Protein AF-A0A519LKL6-F1 (afdb_monomer)

Structure (mmCIF, N/CA/C/O backbone):
data_AF-A0A519LKL6-F1
#
_entry.id   AF-A0A519LKL6-F1
#
loop_
_atom_site.group_PDB
_atom_site.id
_atom_site.type_symbol
_atom_site.label_atom_id
_atom_site.label_alt_id
_atom_site.label_comp_id
_atom_site.label_asym_id
_atom_site.label_entity_id
_atom_site.label_seq_id
_atom_site.pdbx_PDB_ins_code
_atom_site.Cartn_x
_atom_site.Cartn_y
_atom_site.Cartn_z
_atom_site.occupancy
_atom_site.B_iso_or_equiv
_atom_site.auth_seq_id
_atom_site.auth_comp_id
_atom_site.auth_asym_id
_atom_site.auth_atom_id
_atom_site.pdbx_PDB_model_num
ATOM 1 N N . MET A 1 1 ? 61.604 5.191 -31.194 1.00 58.84 1 MET A N 1
ATOM 2 C CA . MET A 1 1 ? 60.295 5.886 -31.199 1.00 58.84 1 MET A CA 1
ATOM 3 C C . MET A 1 1 ? 59.199 5.104 -31.931 1.00 58.84 1 MET A C 1
ATOM 5 O O . MET A 1 1 ? 58.150 4.909 -31.342 1.00 58.84 1 MET A O 1
ATOM 9 N N . LYS A 1 2 ? 59.432 4.556 -33.140 1.00 66.38 2 LYS A N 1
ATOM 10 C CA . LYS A 1 2 ? 58.413 3.769 -33.883 1.00 66.38 2 LYS A CA 1
ATOM 11 C C . LYS A 1 2 ? 57.858 2.541 -33.133 1.00 66.38 2 LYS A C 1
ATOM 13 O O . LYS A 1 2 ? 56.668 2.278 -33.201 1.00 66.38 2 LYS A O 1
ATOM 18 N N . LYS A 1 3 ? 58.698 1.825 -32.372 1.00 79.62 3 LYS A N 1
ATOM 19 C CA . LYS A 1 3 ? 58.276 0.649 -31.579 1.00 79.62 3 LYS A CA 1
ATOM 20 C C . LYS A 1 3 ? 57.328 1.002 -30.423 1.00 79.62 3 LYS A C 1
ATOM 22 O O . LYS A 1 3 ? 56.457 0.213 -30.097 1.00 79.62 3 LYS A O 1
ATOM 27 N N . ILE A 1 4 ? 57.476 2.197 -29.847 1.00 84.81 4 ILE A N 1
ATOM 28 C CA . ILE A 1 4 ? 56.615 2.691 -28.759 1.00 84.81 4 ILE A CA 1
ATOM 29 C C . ILE A 1 4 ? 55.225 3.034 -29.305 1.00 84.81 4 ILE A C 1
ATOM 31 O O . ILE A 1 4 ? 54.225 2.706 -28.680 1.00 84.81 4 ILE A O 1
ATOM 35 N N . LEU A 1 5 ? 55.164 3.614 -30.509 1.00 85.38 5 LEU A N 1
ATOM 36 C CA . LEU A 1 5 ? 53.904 3.922 -31.187 1.00 85.38 5 LEU A CA 1
ATOM 37 C C . LEU A 1 5 ? 53.060 2.657 -31.432 1.00 85.38 5 LEU A C 1
ATOM 39 O O . LEU A 1 5 ? 51.853 2.678 -31.237 1.00 85.38 5 LEU A O 1
ATOM 43 N N . ILE A 1 6 ? 53.704 1.548 -31.807 1.00 85.31 6 ILE A N 1
ATOM 44 C CA . ILE A 1 6 ? 53.032 0.259 -32.044 1.00 85.31 6 ILE A CA 1
ATOM 45 C C . ILE A 1 6 ? 52.414 -0.286 -30.752 1.00 85.31 6 ILE A C 1
ATOM 47 O O . ILE A 1 6 ? 51.281 -0.757 -30.765 1.00 85.31 6 ILE A O 1
ATOM 51 N N . VAL A 1 7 ? 53.135 -0.182 -29.635 1.00 85.50 7 VAL A N 1
ATOM 52 C CA . VAL A 1 7 ? 52.636 -0.610 -28.321 1.00 85.50 7 VAL A CA 1
ATOM 53 C C . VAL A 1 7 ? 51.448 0.251 -27.887 1.00 85.50 7 VAL A C 1
ATOM 55 O O . VAL A 1 7 ? 50.444 -0.285 -27.434 1.00 85.50 7 VAL A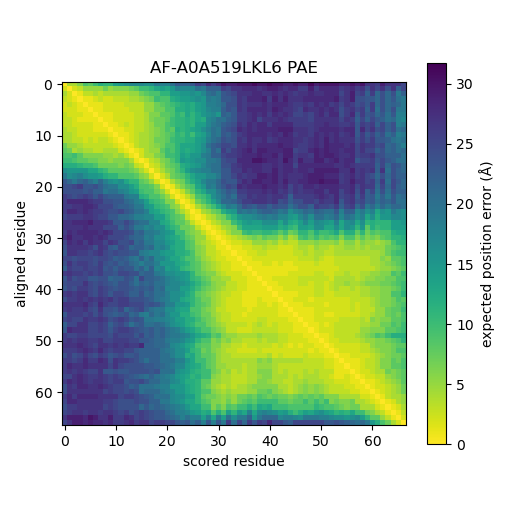 O 1
ATOM 58 N N . LEU A 1 8 ? 51.519 1.569 -28.095 1.00 83.62 8 LEU A N 1
ATOM 59 C CA . LEU A 1 8 ? 50.427 2.489 -27.771 1.00 83.62 8 LEU A CA 1
ATOM 60 C C . LEU A 1 8 ? 49.153 2.165 -28.567 1.00 83.62 8 LEU A C 1
ATOM 62 O O . LEU A 1 8 ? 48.068 2.117 -28.000 1.00 83.62 8 LEU A O 1
ATOM 66 N N . ILE A 1 9 ? 49.294 1.895 -29.868 1.00 84.00 9 ILE A N 1
ATOM 67 C CA . ILE A 1 9 ? 48.173 1.530 -30.743 1.00 84.00 9 ILE A CA 1
ATOM 68 C C . ILE A 1 9 ? 47.544 0.202 -30.300 1.00 84.00 9 ILE A C 1
ATOM 70 O O . ILE A 1 9 ? 46.323 0.089 -30.283 1.00 84.00 9 ILE A O 1
ATOM 74 N N . ALA A 1 10 ? 48.351 -0.779 -29.885 1.00 83.12 10 ALA A N 1
ATOM 75 C CA . ALA A 1 10 ? 47.842 -2.056 -29.388 1.00 83.12 10 ALA A CA 1
ATOM 76 C C . ALA A 1 10 ? 46.995 -1.903 -28.109 1.00 83.12 10 ALA A C 1
ATOM 78 O O . ALA A 1 10 ? 45.974 -2.571 -27.979 1.00 83.12 10 ALA A O 1
ATOM 79 N N . PHE A 1 11 ? 47.365 -0.994 -27.200 1.00 83.06 11 PHE A N 1
ATOM 80 C CA . PHE A 1 11 ? 46.577 -0.731 -25.989 1.00 83.06 11 PHE A CA 1
ATOM 81 C C . PHE A 1 11 ? 45.224 -0.073 -26.278 1.00 83.06 11 PHE A C 1
ATOM 83 O O . PHE A 1 11 ? 44.255 -0.378 -25.594 1.00 83.06 11 PHE A O 1
ATOM 90 N N . VAL A 1 12 ? 45.122 0.769 -27.312 1.00 81.19 12 VAL A N 1
ATOM 91 C CA . VAL A 1 12 ? 43.842 1.397 -27.696 1.00 81.19 12 VAL A CA 1
ATOM 92 C C . VAL A 1 12 ? 42.818 0.352 -28.155 1.00 81.19 12 VAL A C 1
ATOM 94 O O . VAL A 1 12 ? 41.635 0.495 -27.865 1.00 81.19 12 VAL A O 1
ATOM 97 N N . PHE A 1 13 ? 43.261 -0.727 -28.807 1.00 74.69 13 PHE A N 1
ATOM 98 C CA . PHE A 1 13 ? 42.369 -1.812 -29.233 1.00 74.69 13 PHE A CA 1
ATOM 99 C C . PHE A 1 13 ? 41.943 -2.755 -28.097 1.00 74.69 13 PHE A C 1
ATOM 101 O O . PHE A 1 13 ? 40.937 -3.441 -28.241 1.00 74.69 13 PHE A O 1
ATOM 108 N N . LEU A 1 14 ? 42.671 -2.789 -26.975 1.00 77.38 14 LEU A N 1
ATOM 109 C CA . LEU A 1 14 ? 42.339 -3.628 -25.814 1.00 77.38 14 LEU A CA 1
ATOM 110 C C . LEU A 1 14 ? 41.361 -2.960 -24.834 1.00 77.38 14 LEU A C 1
ATOM 112 O O . LEU A 1 14 ? 40.814 -3.648 -23.981 1.00 77.38 14 LEU A O 1
ATOM 116 N N . SER A 1 15 ? 41.130 -1.648 -24.949 1.00 68.31 15 SER A N 1
ATOM 117 C CA . SER A 1 15 ? 40.249 -0.892 -24.042 1.00 68.31 15 SER A CA 1
ATOM 118 C C . SER A 1 15 ? 38.790 -0.807 -24.508 1.00 68.31 15 SER A C 1
ATOM 120 O O . SER A 1 15 ? 38.002 -0.091 -23.895 1.00 68.31 15 SER A O 1
ATOM 122 N N . CYS A 1 16 ? 38.425 -1.482 -25.601 1.00 69.88 16 CYS A N 1
ATOM 123 C CA . CYS A 1 16 ? 37.044 -1.527 -26.076 1.00 69.88 16 CYS A CA 1
ATOM 124 C C . CYS A 1 16 ? 36.321 -2.685 -25.385 1.00 69.88 16 CYS A C 1
ATOM 126 O O . CYS A 1 16 ? 36.252 -3.791 -25.918 1.00 69.88 16 CYS A O 1
ATOM 128 N N . ASP A 1 17 ? 35.843 -2.428 -24.172 1.00 72.31 17 ASP A N 1
ATOM 129 C CA . ASP A 1 17 ? 34.935 -3.327 -23.477 1.00 72.31 17 ASP A CA 1
ATOM 130 C C . ASP A 1 17 ? 33.498 -3.032 -23.932 1.00 72.31 17 ASP A C 1
ATOM 132 O O . ASP A 1 17 ? 33.011 -1.912 -23.777 1.00 72.31 17 ASP A O 1
ATOM 136 N N . ASN A 1 18 ? 32.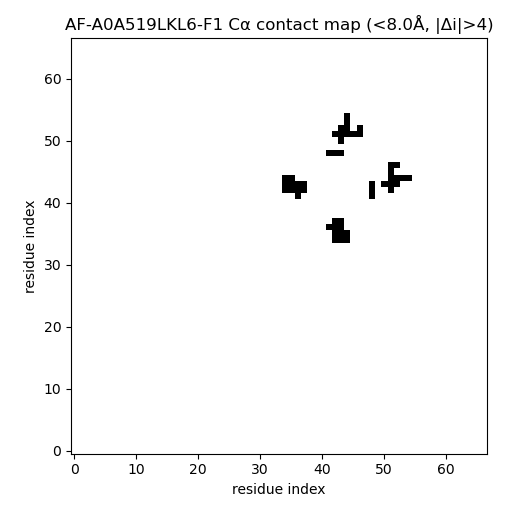851 -4.020 -24.552 1.00 61.75 18 ASN A N 1
ATOM 137 C CA . ASN A 1 18 ? 31.442 -3.969 -24.954 1.00 61.75 18 ASN A CA 1
ATOM 138 C C . ASN A 1 18 ? 30.580 -4.691 -23.912 1.00 61.75 18 ASN A C 1
ATOM 140 O O . ASN A 1 18 ? 29.670 -5.445 -24.263 1.00 61.75 18 ASN A O 1
ATOM 144 N N . GLU A 1 19 ? 30.869 -4.510 -22.624 1.00 64.38 19 GLU A N 1
ATOM 145 C CA . GLU A 1 19 ? 29.859 -4.775 -21.613 1.00 64.38 19 GLU A CA 1
ATOM 146 C C . GLU A 1 19 ? 28.753 -3.739 -21.816 1.00 64.38 19 GLU A C 1
ATOM 148 O O . GLU A 1 19 ? 28.787 -2.638 -21.267 1.00 64.38 19 GLU A O 1
ATOM 153 N N . ASP A 1 20 ? 27.784 -4.093 -22.672 1.00 60.16 20 ASP A N 1
ATOM 154 C CA . ASP A 1 20 ? 26.461 -3.493 -22.677 1.00 60.16 20 ASP A CA 1
ATOM 155 C C . ASP A 1 20 ? 26.067 -3.408 -21.211 1.00 60.16 20 ASP A C 1
ATOM 157 O O . ASP A 1 20 ? 25.890 -4.444 -20.557 1.00 60.16 20 ASP A O 1
ATOM 161 N N . TYR A 1 21 ? 26.041 -2.185 -20.675 1.00 57.94 21 TYR A N 1
ATOM 162 C CA . TYR A 1 21 ? 25.563 -1.920 -19.334 1.00 57.94 21 TYR A CA 1
ATOM 163 C C . TYR A 1 21 ? 24.218 -2.612 -19.263 1.00 57.94 21 TYR A C 1
ATOM 165 O O . TYR A 1 21 ? 23.257 -2.138 -19.869 1.00 57.94 21 TYR A O 1
ATOM 173 N N . LYS A 1 22 ? 24.174 -3.780 -18.606 1.00 57.31 22 LYS A N 1
ATOM 174 C CA . LYS A 1 22 ? 22.925 -4.464 -18.316 1.00 57.31 22 LYS A CA 1
ATOM 175 C C . LYS A 1 22 ? 22.091 -3.377 -17.692 1.00 57.31 22 LYS A C 1
ATOM 177 O O . LYS A 1 22 ? 22.487 -2.885 -16.631 1.00 57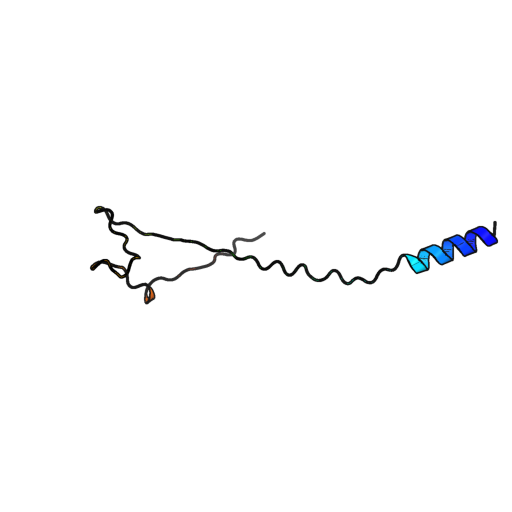.31 22 LYS A O 1
ATOM 182 N N . GLU A 1 23 ? 21.041 -2.953 -18.400 1.00 55.44 23 GLU A N 1
ATOM 183 C CA . GLU A 1 23 ? 20.054 -2.034 -17.863 1.00 55.44 23 GLU A CA 1
ATOM 184 C C . GLU A 1 23 ? 19.850 -2.492 -16.434 1.00 55.44 23 GLU A C 1
ATOM 186 O O . GLU A 1 23 ? 19.573 -3.675 -16.191 1.00 55.44 23 GLU A O 1
ATOM 191 N N . LEU A 1 24 ? 20.201 -1.615 -15.495 1.00 57.03 24 LEU A N 1
ATOM 192 C CA . LEU A 1 24 ? 20.066 -1.917 -14.091 1.00 57.03 24 LEU A CA 1
ATOM 193 C C . LEU A 1 24 ? 18.566 -2.103 -13.908 1.00 57.03 24 LEU A C 1
ATOM 195 O O . LEU A 1 24 ? 17.827 -1.132 -13.778 1.00 57.03 24 LEU A O 1
ATOM 199 N N . ASN A 1 25 ? 18.123 -3.356 -14.008 1.00 55.03 25 ASN A N 1
ATOM 200 C CA . ASN A 1 25 ? 16.761 -3.800 -13.799 1.00 55.03 25 ASN A CA 1
ATOM 201 C C . ASN A 1 25 ? 16.496 -3.636 -12.304 1.00 55.03 25 ASN A C 1
ATOM 203 O O . ASN A 1 25 ? 16.444 -4.604 -11.545 1.00 55.03 25 ASN A O 1
ATOM 207 N N . PHE A 1 26 ? 16.422 -2.385 -11.858 1.00 59.28 26 PHE A N 1
ATOM 208 C CA . PHE A 1 26 ? 16.003 -2.028 -10.526 1.00 59.28 26 PHE A CA 1
ATOM 209 C C . PHE A 1 26 ? 14.523 -2.368 -10.459 1.00 59.28 26 PHE A C 1
ATOM 211 O O . PHE A 1 26 ? 13.660 -1.637 -10.939 1.00 59.28 26 PHE A O 1
ATOM 218 N N . THR A 1 27 ? 14.233 -3.533 -9.891 1.00 63.31 27 THR A N 1
ATOM 219 C CA . THR A 1 27 ? 12.879 -3.843 -9.454 1.00 63.31 27 THR A CA 1
ATOM 220 C C . THR A 1 27 ? 12.621 -2.956 -8.243 1.00 63.31 27 THR A C 1
ATOM 222 O O . THR A 1 27 ? 13.107 -3.231 -7.148 1.00 63.31 27 THR A O 1
ATOM 225 N N . HIS A 1 28 ? 11.939 -1.834 -8.458 1.00 60.22 28 HIS A N 1
ATOM 226 C CA . HIS A 1 28 ? 11.450 -1.001 -7.369 1.00 60.22 28 HIS A CA 1
ATOM 227 C C . HIS A 1 28 ? 10.255 -1.710 -6.734 1.00 60.22 28 HIS A C 1
ATOM 229 O O . HIS A 1 28 ? 9.137 -1.619 -7.235 1.00 60.22 28 HIS A O 1
ATOM 235 N N . ASP A 1 29 ? 10.505 -2.446 -5.653 1.00 69.75 29 ASP A N 1
ATOM 236 C CA . ASP A 1 29 ? 9.443 -3.016 -4.830 1.00 69.75 29 ASP A CA 1
ATOM 237 C C . ASP A 1 29 ? 8.963 -1.935 -3.853 1.00 69.75 29 ASP A C 1
ATOM 239 O O . ASP A 1 29 ? 9.637 -1.601 -2.876 1.00 69.75 29 ASP A O 1
ATOM 243 N N . ILE A 1 30 ? 7.847 -1.291 -4.194 1.00 71.44 30 ILE A N 1
ATOM 244 C CA . ILE A 1 30 ? 7.225 -0.257 -3.367 1.00 71.44 30 ILE A CA 1
ATOM 245 C C . ILE A 1 30 ? 5.995 -0.882 -2.718 1.00 71.44 30 ILE A C 1
ATOM 247 O O . ILE A 1 30 ? 4.944 -1.008 -3.344 1.00 71.44 30 ILE A O 1
ATOM 251 N N . SER A 1 31 ? 6.121 -1.245 -1.444 1.00 79.50 31 SER A N 1
ATOM 252 C CA . SER A 1 31 ? 4.990 -1.641 -0.608 1.00 79.50 31 SER A CA 1
ATOM 253 C C . SER A 1 31 ? 4.490 -0.442 0.197 1.00 79.50 31 SER A C 1
ATOM 255 O O . SER A 1 31 ? 5.278 0.213 0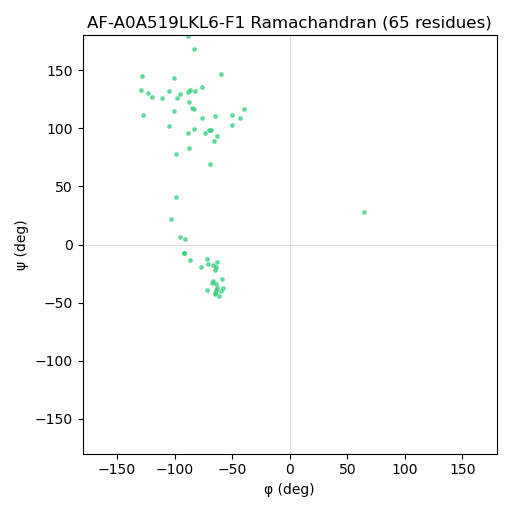.882 1.00 79.50 31 SER A O 1
ATOM 257 N N . ALA A 1 32 ? 3.186 -0.182 0.161 1.00 76.81 32 ALA A N 1
ATOM 258 C CA . ALA A 1 32 ? 2.529 0.793 1.023 1.00 76.81 32 ALA A CA 1
ATOM 259 C C . ALA A 1 32 ? 1.414 0.100 1.811 1.00 76.81 32 ALA A C 1
ATOM 261 O O . ALA A 1 32 ? 0.586 -0.601 1.231 1.00 76.81 32 ALA A O 1
ATOM 262 N N . GLU A 1 33 ? 1.392 0.314 3.123 1.00 86.75 33 GLU A N 1
ATOM 263 C CA . GLU A 1 33 ? 0.313 -0.122 4.006 1.00 86.75 33 GLU A CA 1
ATOM 264 C C . GLU A 1 33 ? -0.528 1.100 4.388 1.00 86.75 33 GLU A C 1
ATOM 266 O O . GLU A 1 33 ? 0.009 2.159 4.720 1.00 86.75 33 GLU A O 1
ATOM 271 N N . ILE A 1 34 ? -1.852 0.978 4.281 1.00 86.62 34 ILE A N 1
ATOM 272 C CA . ILE A 1 34 ? -2.806 2.057 4.547 1.00 86.62 34 ILE A CA 1
ATOM 273 C C . ILE A 1 34 ? -3.864 1.512 5.504 1.00 86.62 34 ILE A C 1
ATOM 275 O O . ILE A 1 34 ? -4.429 0.452 5.250 1.00 86.62 34 ILE A O 1
ATOM 279 N N . SER A 1 35 ? -4.177 2.278 6.549 1.00 91.06 35 SER A N 1
ATOM 280 C CA . SER A 1 35 ? -5.290 2.020 7.471 1.00 91.06 35 SER A CA 1
ATOM 281 C C . SER A 1 35 ? -6.149 3.275 7.595 1.00 91.06 35 SER A C 1
ATOM 283 O O . SER A 1 35 ? -5.631 4.395 7.562 1.00 91.06 35 SER A O 1
ATOM 285 N N . VAL A 1 36 ? -7.464 3.106 7.744 1.00 90.75 36 VAL A N 1
ATOM 286 C CA . VAL A 1 36 ? -8.412 4.229 7.837 1.00 90.75 36 VAL A CA 1
ATOM 287 C C . VAL A 1 36 ? -9.268 4.046 9.075 1.00 90.75 36 VAL A C 1
ATOM 289 O O . VAL A 1 36 ? -10.115 3.166 9.113 1.00 90.75 36 VAL A O 1
ATOM 292 N N . PHE A 1 37 ? -9.091 4.903 10.077 1.00 95.00 37 PHE A N 1
ATOM 293 C CA . PHE A 1 37 ? -9.805 4.782 11.347 1.00 95.00 37 PHE A CA 1
AT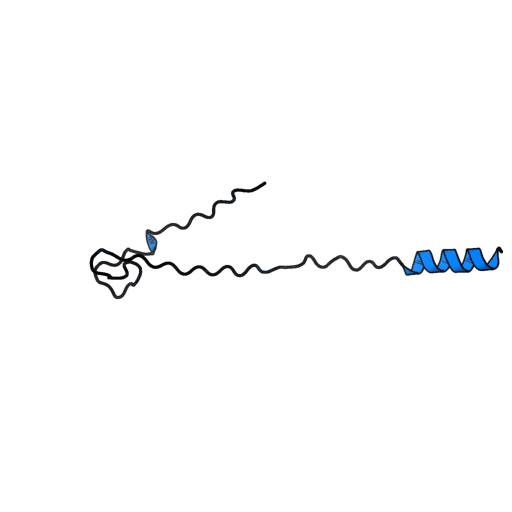OM 294 C C . PHE A 1 37 ? -10.992 5.739 11.435 1.00 95.00 37 PHE A C 1
ATOM 296 O O . PHE A 1 37 ? -10.923 6.887 10.990 1.00 95.00 37 PHE A O 1
ATOM 303 N N . ASN A 1 38 ? -12.080 5.284 12.056 1.00 93.88 38 ASN A N 1
ATOM 304 C CA . ASN A 1 38 ? -13.191 6.157 12.437 1.00 93.88 38 ASN A CA 1
ATOM 305 C C . ASN A 1 38 ? -12.986 6.779 13.836 1.00 93.88 38 ASN A C 1
ATOM 307 O O . ASN A 1 38 ? -12.015 6.500 14.536 1.00 93.88 38 ASN A O 1
ATOM 311 N N . GLN A 1 39 ? -13.941 7.602 14.288 1.00 96.44 39 GLN A N 1
ATOM 312 C CA . GLN A 1 39 ? -13.895 8.251 15.611 1.00 96.44 39 GLN A CA 1
ATOM 313 C C . GLN A 1 39 ? -13.923 7.273 16.801 1.00 96.44 39 GLN A C 1
ATOM 315 O O . GLN A 1 39 ? -13.626 7.672 17.924 1.00 96.44 39 GLN A O 1
ATOM 320 N N . LYS A 1 40 ? -14.291 6.008 16.572 1.00 95.44 40 LYS A N 1
ATOM 321 C CA . LYS A 1 40 ? -14.289 4.931 17.571 1.00 95.44 40 LYS A CA 1
ATOM 322 C C . LYS A 1 40 ? -13.011 4.090 17.527 1.00 95.44 40 LYS A C 1
ATOM 324 O O . LYS A 1 40 ? -12.927 3.102 18.248 1.00 95.44 40 LYS A O 1
ATOM 329 N N . ASN A 1 41 ? -12.026 4.487 16.718 1.00 94.25 41 ASN A N 1
ATOM 330 C CA . ASN A 1 41 ? -10.763 3.778 16.526 1.00 94.25 41 ASN A CA 1
ATOM 331 C C . ASN A 1 41 ? -10.921 2.380 15.890 1.00 94.25 41 ASN A C 1
ATOM 333 O O . ASN A 1 41 ? -10.099 1.495 16.112 1.00 94.25 41 ASN A O 1
ATOM 337 N N . GLU A 1 42 ? -11.976 2.177 15.095 1.00 95.06 42 GLU A N 1
ATOM 338 C CA . GLU A 1 42 ? -12.183 0.965 14.292 1.00 95.06 42 GLU A CA 1
ATOM 339 C C . GLU A 1 42 ? -11.511 1.146 12.920 1.00 95.06 42 GLU A C 1
ATOM 341 O O . GLU A 1 42 ? -11.727 2.176 12.273 1.00 95.06 42 GLU A O 1
ATOM 346 N N . ASP A 1 43 ? -10.720 0.165 12.471 1.00 94.31 43 ASP A N 1
ATOM 347 C CA . ASP A 1 43 ? -10.102 0.180 11.137 1.00 94.31 43 ASP A CA 1
ATOM 348 C C . ASP A 1 43 ? -11.132 -0.173 10.058 1.00 94.31 43 ASP A C 1
ATOM 350 O O . ASP A 1 43 ? -11.576 -1.312 9.922 1.00 94.31 43 ASP A O 1
ATOM 3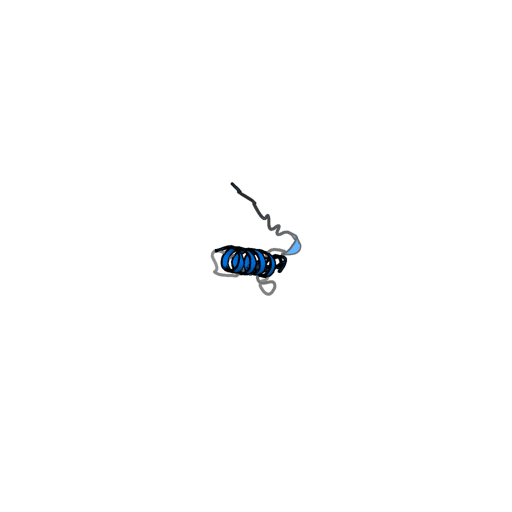54 N N . LEU A 1 44 ? -11.515 0.813 9.266 1.00 93.81 44 LEU A N 1
ATOM 355 C CA . LEU A 1 44 ? -12.499 0.675 8.207 1.00 93.81 44 LEU A CA 1
ATOM 356 C C . LEU A 1 44 ? -11.982 -0.121 7.006 1.00 93.81 44 LEU A C 1
ATOM 358 O O . LEU A 1 44 ? -12.789 -0.485 6.158 1.00 93.81 44 LEU A O 1
ATOM 362 N N . LEU A 1 45 ? -10.680 -0.389 6.899 1.00 92.25 45 LEU A N 1
ATOM 363 C CA . LEU A 1 45 ? -10.134 -1.254 5.849 1.00 92.25 45 LEU A CA 1
ATOM 364 C C . LEU A 1 45 ? -10.023 -2.721 6.284 1.00 92.25 45 LEU A C 1
ATOM 366 O O . LEU A 1 45 ? -9.766 -3.580 5.442 1.00 92.25 45 LEU A O 1
ATOM 370 N N . ASN A 1 46 ? -10.269 -3.025 7.562 1.00 92.81 46 ASN A N 1
ATOM 371 C CA . ASN A 1 46 ? -10.308 -4.395 8.058 1.00 92.81 46 ASN A CA 1
ATOM 372 C C . ASN A 1 46 ? -11.693 -5.032 7.792 1.00 92.81 46 ASN A C 1
ATOM 374 O O . ASN A 1 46 ? -12.676 -4.577 8.383 1.00 92.81 46 ASN A O 1
ATOM 378 N N . PRO A 1 47 ? -11.794 -6.099 6.972 1.00 91.56 47 PRO A N 1
ATOM 379 C CA . PRO A 1 47 ? -13.065 -6.753 6.644 1.00 91.56 47 PRO A CA 1
ATOM 380 C C . PRO A 1 47 ? -13.767 -7.403 7.846 1.00 91.56 47 PRO A C 1
ATOM 382 O O . PRO A 1 47 ? -14.978 -7.624 7.789 1.00 91.56 47 PRO A O 1
ATOM 385 N N . ASP A 1 48 ? -13.048 -7.668 8.940 1.00 93.62 48 ASP A N 1
ATOM 386 C CA . ASP A 1 48 ? -13.630 -8.221 10.168 1.00 93.62 48 ASP A CA 1
ATOM 387 C C . ASP A 1 48 ? -14.504 -7.196 10.919 1.00 93.62 48 ASP A C 1
ATOM 389 O O . ASP A 1 48 ? -15.329 -7.566 11.758 1.00 93.62 48 ASP A O 1
ATOM 393 N N . ASN A 1 49 ? -14.378 -5.899 10.609 1.00 92.88 49 ASN A N 1
ATOM 394 C CA . ASN A 1 49 ? -15.224 -4.855 11.183 1.00 92.88 49 ASN A CA 1
ATOM 395 C C . ASN A 1 49 ? -16.563 -4.759 10.434 1.00 92.88 49 ASN A C 1
ATOM 397 O O . ASN A 1 49 ? -16.602 -4.655 9.209 1.00 92.88 49 ASN A O 1
ATOM 401 N N . SER A 1 50 ? -17.698 -4.712 11.149 1.00 90.06 50 SER A N 1
ATOM 402 C CA . SER A 1 50 ? -19.024 -4.696 10.493 1.00 90.06 50 SER A CA 1
ATOM 403 C C . SER A 1 50 ? -19.281 -3.445 9.645 1.00 90.06 50 SER A C 1
ATOM 405 O O . SER A 1 50 ? -20.149 -3.462 8.779 1.00 90.06 50 SER A O 1
ATOM 407 N N . ASN A 1 51 ? -18.556 -2.359 9.921 1.00 90.00 51 ASN A N 1
ATOM 408 C CA . ASN A 1 51 ? -18.640 -1.085 9.207 1.00 90.00 51 ASN A CA 1
ATOM 409 C C . ASN A 1 51 ? -17.466 -0.886 8.236 1.00 90.00 51 ASN A C 1
ATOM 411 O O . ASN A 1 51 ? -17.137 0.256 7.914 1.00 90.00 51 ASN A O 1
ATOM 415 N N . HIS A 1 52 ? -16.804 -1.965 7.809 1.00 93.69 52 HIS A N 1
ATOM 416 C CA . HIS A 1 52 ? -15.708 -1.864 6.856 1.00 93.69 52 HIS A CA 1
ATOM 417 C C . HIS A 1 52 ? -16.171 -1.241 5.535 1.00 93.69 52 HIS A C 1
ATOM 419 O O . HIS A 1 52 ? -17.304 -1.412 5.076 1.00 93.69 52 HIS A O 1
ATOM 425 N N . LEU A 1 53 ? -15.264 -0.503 4.912 1.00 92.00 53 LEU A N 1
ATOM 426 C CA . LEU A 1 53 ? -15.420 -0.026 3.555 1.00 92.00 53 LEU A CA 1
ATOM 427 C C . LEU A 1 53 ? -15.161 -1.185 2.600 1.00 92.00 53 LEU A C 1
ATOM 429 O O . LEU A 1 53 ? -14.197 -1.934 2.733 1.00 92.00 53 LEU A O 1
ATOM 433 N N . ASP A 1 54 ? -16.026 -1.308 1.602 1.00 90.25 54 ASP A N 1
ATOM 434 C CA . ASP A 1 54 ? -15.860 -2.287 0.539 1.00 90.25 54 ASP A CA 1
ATOM 435 C C . ASP A 1 54 ? -14.601 -1.964 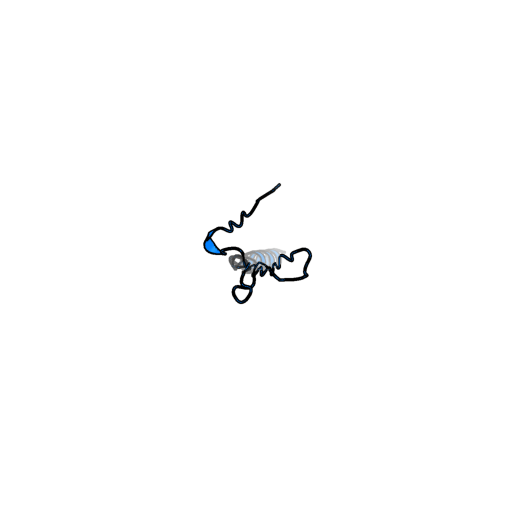-0.277 1.00 90.25 54 ASP A C 1
ATOM 437 O O . ASP A 1 54 ? -14.563 -0.978 -1.020 1.00 90.25 54 ASP A O 1
ATOM 441 N N . PHE A 1 55 ? -13.580 -2.812 -0.144 1.00 84.62 55 PHE A N 1
ATOM 442 C CA . PHE A 1 55 ? -12.282 -2.627 -0.789 1.00 84.62 55 PHE A CA 1
ATOM 443 C C . PHE A 1 55 ? -12.398 -2.549 -2.319 1.00 84.62 55 PHE A C 1
ATOM 445 O O . PHE A 1 55 ? -11.639 -1.824 -2.958 1.00 84.62 55 PHE A O 1
ATOM 452 N N . SER A 1 56 ? -13.399 -3.212 -2.917 1.00 87.12 56 SER A N 1
ATOM 453 C CA . SER A 1 56 ? -13.643 -3.165 -4.368 1.00 87.12 56 SER A CA 1
ATOM 454 C C . SER A 1 56 ? -14.088 -1.784 -4.866 1.00 87.12 56 SER A C 1
ATOM 456 O O . SER A 1 56 ? -14.002 -1.488 -6.060 1.00 87.12 56 SER A O 1
ATOM 458 N N . LYS A 1 57 ? -14.548 -0.917 -3.955 1.00 88.25 57 LYS A N 1
ATOM 459 C CA . LYS A 1 57 ? -14.953 0.461 -4.252 1.00 88.25 57 LYS A CA 1
ATOM 460 C C . LYS A 1 57 ? -13.811 1.469 -4.093 1.00 88.25 57 LYS A C 1
ATOM 462 O O . LYS A 1 57 ? -13.988 2.632 -4.457 1.00 88.25 57 LYS A O 1
ATOM 467 N N . ILE A 1 58 ? -12.656 1.049 -3.576 1.00 87.50 58 ILE A N 1
ATOM 468 C CA . ILE A 1 58 ? -11.481 1.900 -3.377 1.00 87.50 58 ILE A CA 1
ATOM 469 C C . ILE A 1 58 ? -10.652 1.913 -4.665 1.00 87.50 58 ILE A C 1
ATOM 471 O O . ILE A 1 58 ? -10.394 0.874 -5.268 1.00 87.50 58 ILE A O 1
ATOM 475 N N . LYS A 1 59 ? -10.231 3.102 -5.103 1.00 86.62 59 LYS A N 1
ATOM 476 C CA . LYS A 1 59 ? -9.369 3.280 -6.278 1.00 86.62 59 LYS A CA 1
ATOM 477 C C . LYS A 1 59 ? -8.070 3.951 -5.859 1.00 86.62 59 LYS A C 1
ATOM 479 O O . LYS A 1 59 ? -8.106 5.021 -5.257 1.00 86.62 59 LYS A O 1
ATOM 484 N N . LEU A 1 60 ? -6.946 3.334 -6.210 1.00 80.94 60 LEU A N 1
ATOM 485 C CA . LEU A 1 60 ? -5.618 3.913 -6.043 1.00 80.94 60 LEU A CA 1
ATOM 486 C C . LEU A 1 60 ? -5.180 4.535 -7.370 1.00 80.94 60 LEU A C 1
ATOM 488 O O . LEU A 1 60 ? -5.193 3.867 -8.404 1.00 80.94 60 LEU A O 1
ATOM 492 N N . PHE A 1 61 ? -4.798 5.809 -7.337 1.00 83.44 61 PHE A N 1
ATOM 493 C CA . PHE A 1 61 ? -4.258 6.513 -8.494 1.00 83.44 61 PHE A CA 1
ATOM 494 C C . PHE A 1 61 ? -2.781 6.790 -8.255 1.00 83.44 61 PHE A C 1
ATOM 496 O O . PHE A 1 61 ? -2.417 7.382 -7.241 1.00 83.44 61 PHE A O 1
ATOM 503 N N . TYR A 1 62 ? -1.940 6.371 -9.194 1.00 75.31 62 TYR A N 1
ATOM 504 C CA . TYR A 1 62 ? -0.549 6.793 -9.224 1.00 75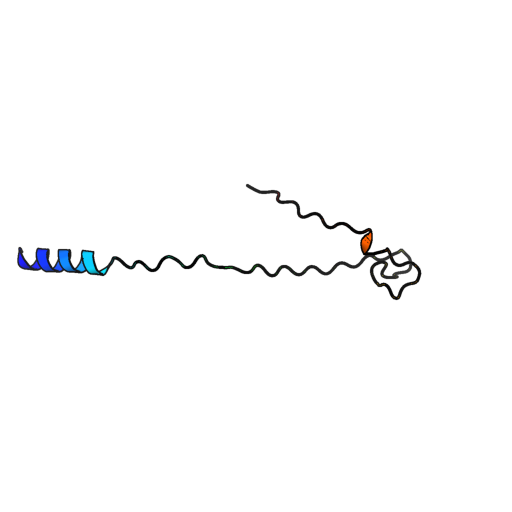.31 62 TYR A CA 1
ATOM 505 C C . TYR A 1 62 ? -0.459 8.102 -10.006 1.00 75.31 62 TYR A C 1
ATOM 507 O O . TYR A 1 62 ? -0.892 8.169 -11.158 1.00 75.31 62 TYR A O 1
ATOM 515 N N . VAL A 1 63 ? 0.064 9.147 -9.368 1.00 82.12 63 VAL A N 1
ATOM 516 C CA . VAL A 1 63 ? 0.316 10.435 -10.017 1.00 82.12 63 VAL A CA 1
ATOM 517 C C . VAL A 1 63 ? 1.800 10.499 -10.345 1.00 82.12 63 VAL A C 1
ATOM 519 O O . VAL A 1 63 ? 2.636 10.500 -9.444 1.00 82.12 63 VAL A O 1
ATOM 522 N N . ILE A 1 64 ? 2.118 10.539 -11.638 1.00 76.81 64 ILE A N 1
ATOM 523 C CA . ILE A 1 64 ? 3.465 10.854 -12.117 1.00 76.81 64 ILE A CA 1
ATOM 524 C C . ILE A 1 64 ? 3.529 12.368 -12.260 1.00 76.81 64 ILE A C 1
ATOM 526 O O . ILE A 1 64 ? 3.084 12.913 -13.268 1.00 76.81 64 ILE A O 1
ATOM 530 N N . ASP A 1 65 ? 4.047 13.034 -11.234 1.00 70.81 65 ASP A N 1
ATOM 531 C CA . ASP A 1 65 ? 4.345 14.467 -11.265 1.00 70.81 65 ASP A CA 1
ATOM 532 C C . ASP A 1 65 ? 5.848 14.620 -11.561 1.00 70.81 65 ASP A C 1
ATOM 534 O O . ASP A 1 65 ? 6.682 14.712 -10.660 1.00 70.81 65 ASP A O 1
ATOM 538 N N . GLY A 1 66 ? 6.213 14.447 -12.835 1.00 68.69 66 GLY A N 1
ATOM 539 C CA . GLY A 1 66 ? 7.609 14.416 -13.289 1.00 68.69 66 GLY A CA 1
ATOM 540 C C . GLY A 1 66 ? 8.236 15.797 -13.537 1.00 68.69 66 GLY A C 1
ATOM 541 O O . GLY A 1 66 ? 7.533 16.801 -13.648 1.00 68.69 66 GLY A O 1
ATOM 542 N N . ILE A 1 67 ? 9.569 15.801 -13.702 1.00 42.09 67 ILE A N 1
ATOM 543 C CA . ILE A 1 67 ? 10.353 16.742 -14.530 1.00 42.09 67 IL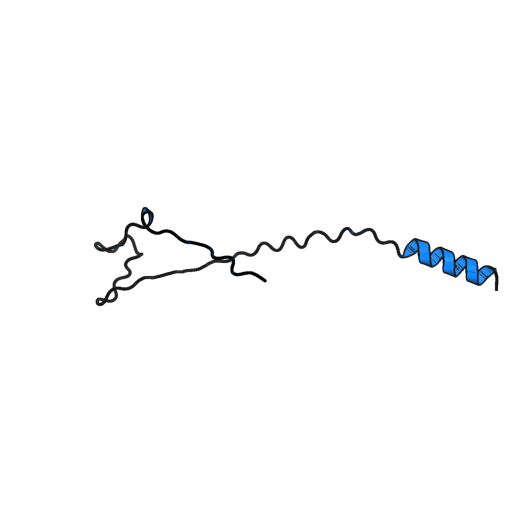E A CA 1
ATOM 544 C C . ILE A 1 67 ? 11.027 15.916 -15.623 1.00 42.09 67 ILE A C 1
ATOM 546 O O . ILE A 1 67 ? 11.564 14.841 -15.268 1.00 42.09 67 ILE A O 1
#

Radius of gyration: 29.85 Å; Cα contacts (8 Å, |Δi|>4): 25; chains: 1; bounding box: 79×25×52 Å

pLDDT: mean 79.4, std 13.14, range [42.09, 96.44]

Foldseek 3Di:
DVVVVVVVVVVVVVPPDPPPPPPPPPPPPDDDDDFDADPVRDTLCDPVDPNHDDPVPDDDDDDDPDD

Solvent-accessible surface area (backbone atoms only — not comparable to full-atom values): 4825 Å² total; per-residue (Å²): 111,73,71,57,52,54,55,55,54,54,53,63,70,71,68,72,76,82,74,71,74,69,72,78,80,74,79,81,83,83,86,82,88,84,83,46,67,51,99,84,71,49,50,28,71,41,81,89,39,97,79,35,57,65,68,89,76,62,78,89,80,88,80,87,87,77,134

Sequence (67 aa):
MKKILIVLIAFVFLSCDNEDYKELNFTHDISAEISVFNQKNEDLLNPDNSNHLDFSKIKLFYVIDGI

Secondary structure (DSSP, 8-state):
-HHHHHHHHHHHHH----------------------B-TT--BTT-TTSTT---GGG----------

Mean predicted aligned error: 14.52 Å